Protein AF-A0A2J4XUF2-F1 (afdb_monomer_lite)

Radius of gyration: 12.06 Å; chains: 1; bounding box: 30×34×20 Å

Organism: NCBI:txid1134687

Structure (mmCIF, N/CA/C/O backbone):
data_AF-A0A2J4XUF2-F1
#
_entry.id   AF-A0A2J4XUF2-F1
#
loop_
_atom_site.group_PDB
_atom_site.id
_atom_site.type_symbol
_atom_site.label_atom_id
_atom_site.label_alt_id
_atom_site.label_comp_id
_atom_site.label_asym_id
_atom_site.label_entity_id
_atom_site.label_seq_id
_atom_site.pdbx_PDB_ins_code
_atom_site.Cartn_x
_atom_site.Cartn_y
_atom_site.Cartn_z
_atom_site.occupancy
_atom_site.B_iso_or_equiv
_atom_site.auth_seq_id
_atom_site.auth_comp_id
_atom_site.auth_asym_id
_atom_site.auth_atom_id
_atom_site.pdbx_PDB_model_num
ATOM 1 N N . MET A 1 1 ? 14.555 -25.275 -6.543 1.00 49.41 1 MET A N 1
ATOM 2 C CA . MET A 1 1 ? 13.614 -24.710 -5.554 1.00 49.41 1 MET A CA 1
ATOM 3 C C . MET A 1 1 ? 13.953 -23.243 -5.377 1.00 49.41 1 MET A C 1
ATOM 5 O O . MET A 1 1 ? 14.944 -22.925 -4.733 1.00 49.41 1 MET A O 1
ATOM 9 N N . THR A 1 2 ? 13.230 -22.350 -6.043 1.00 58.41 2 THR A N 1
ATOM 10 C CA . THR A 1 2 ? 13.474 -20.908 -5.939 1.00 58.41 2 THR A CA 1
ATOM 11 C C . THR A 1 2 ? 13.058 -20.467 -4.538 1.00 58.41 2 THR A C 1
ATOM 13 O O . THR A 1 2 ? 11.896 -20.602 -4.173 1.00 58.41 2 THR A O 1
ATOM 16 N N . GLN A 1 3 ? 14.015 -20.023 -3.722 1.00 65.19 3 GLN A N 1
ATOM 17 C CA . GLN A 1 3 ? 13.743 -19.500 -2.381 1.00 65.19 3 GLN A CA 1
ATOM 18 C C . GLN A 1 3 ? 12.768 -18.322 -2.514 1.00 65.19 3 GLN A C 1
ATOM 20 O O . GLN A 1 3 ? 13.115 -17.308 -3.128 1.00 65.19 3 GLN A O 1
ATOM 25 N N . ALA A 1 4 ? 11.548 -18.469 -1.991 1.00 69.62 4 ALA A N 1
ATOM 26 C CA . ALA A 1 4 ? 10.546 -17.414 -2.033 1.00 69.62 4 ALA A CA 1
ATOM 27 C C . 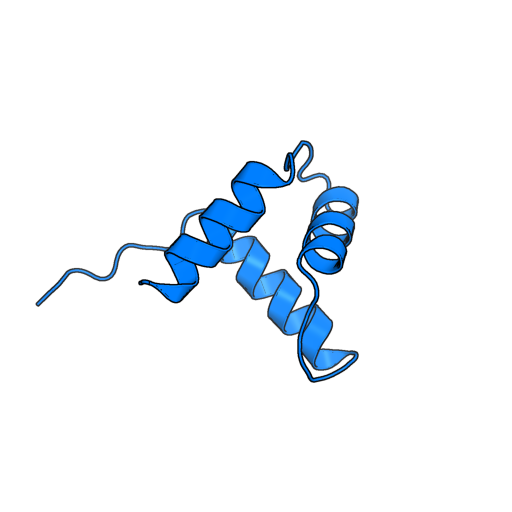ALA A 1 4 ? 11.077 -16.224 -1.227 1.00 69.62 4 ALA A C 1
ATOM 29 O O . ALA A 1 4 ? 11.253 -16.294 -0.006 1.00 69.62 4 ALA A O 1
ATOM 30 N N . ARG A 1 5 ? 11.400 -15.127 -1.919 1.00 75.44 5 ARG A N 1
ATOM 31 C CA . ARG A 1 5 ? 11.891 -13.920 -1.253 1.00 75.44 5 ARG A CA 1
ATOM 32 C C . ARG A 1 5 ? 10.816 -13.420 -0.296 1.00 75.44 5 ARG A C 1
ATOM 34 O O . ARG A 1 5 ? 9.654 -13.276 -0.667 1.00 75.44 5 ARG A O 1
ATOM 41 N N . ARG A 1 6 ? 11.216 -13.131 0.943 1.00 84.12 6 ARG A N 1
ATOM 42 C CA . ARG A 1 6 ? 10.315 -12.515 1.921 1.00 84.12 6 ARG A CA 1
ATOM 43 C C . ARG A 1 6 ? 9.843 -11.153 1.389 1.00 84.12 6 ARG A C 1
ATOM 45 O O . ARG A 1 6 ? 10.690 -10.393 0.911 1.00 84.12 6 ARG A O 1
ATOM 52 N N . PRO A 1 7 ? 8.543 -10.820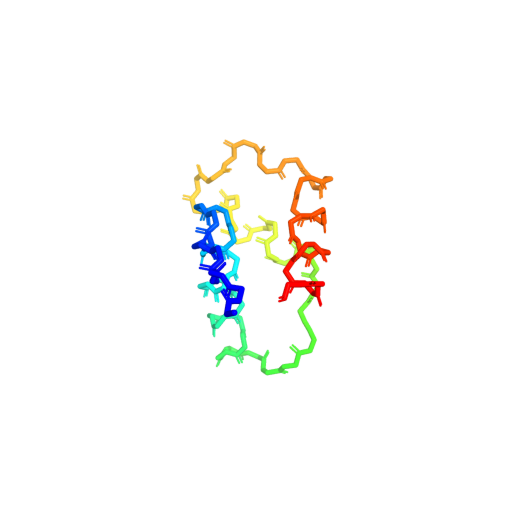 1.508 1.00 86.62 7 PRO A N 1
ATOM 53 C CA . PRO A 1 7 ? 8.038 -9.514 1.108 1.00 86.62 7 PRO A CA 1
ATOM 54 C C . PRO A 1 7 ? 8.761 -8.392 1.852 1.00 86.62 7 PRO A C 1
ATOM 56 O O . PRO A 1 7 ? 9.011 -8.500 3.059 1.00 86.62 7 PRO A O 1
ATOM 59 N N . SER A 1 8 ? 9.068 -7.303 1.149 1.00 86.38 8 SER A N 1
ATOM 60 C CA . SER A 1 8 ? 9.610 -6.095 1.775 1.00 86.38 8 SER A CA 1
ATOM 61 C C . SER A 1 8 ? 8.598 -5.481 2.760 1.00 86.38 8 SER A C 1
ATOM 63 O O . SER A 1 8 ? 7.398 -5.769 2.670 1.00 86.38 8 SER A O 1
ATOM 65 N N . PRO A 1 9 ? 9.031 -4.600 3.684 1.00 87.19 9 PRO A N 1
ATOM 66 C CA . PRO A 1 9 ? 8.116 -3.924 4.606 1.00 87.19 9 PRO A CA 1
ATOM 67 C C . PRO A 1 9 ? 6.944 -3.229 3.897 1.00 87.19 9 PRO A C 1
ATOM 69 O O . PRO A 1 9 ? 5.799 -3.376 4.320 1.00 87.19 9 PRO A O 1
ATOM 72 N N . LEU A 1 10 ? 7.207 -2.562 2.767 1.00 86.38 10 LEU A N 1
ATOM 73 C CA . LEU A 1 10 ? 6.170 -1.928 1.951 1.00 86.38 10 LEU A CA 1
ATOM 74 C C . LEU A 1 10 ? 5.214 -2.961 1.341 1.00 86.38 10 LEU A C 1
ATOM 76 O O . LEU A 1 10 ? 4.006 -2.800 1.447 1.00 86.38 10 LEU A O 1
ATOM 80 N N . GLN A 1 11 ? 5.728 -4.049 0.760 1.00 88.00 11 GLN A N 1
ATOM 81 C CA . GLN A 1 11 ? 4.885 -5.098 0.170 1.00 88.00 11 GLN A CA 1
ATOM 82 C C . GLN A 1 11 ? 3.966 -5.741 1.214 1.00 88.00 11 GLN A C 1
ATOM 84 O O . GLN A 1 11 ? 2.787 -5.960 0.949 1.00 88.00 11 GLN A O 1
ATOM 89 N N . ARG A 1 12 ? 4.472 -5.984 2.429 1.00 89.75 12 ARG A N 1
ATOM 90 C CA . ARG A 1 12 ? 3.654 -6.504 3.532 1.00 89.75 12 ARG A CA 1
ATOM 91 C C . ARG A 1 12 ? 2.522 -5.541 3.895 1.00 89.75 12 ARG A C 1
ATOM 93 O O . ARG A 1 12 ? 1.397 -5.984 4.094 1.00 89.75 12 ARG A O 1
ATOM 100 N N . ARG A 1 13 ? 2.798 -4.238 3.963 1.00 89.75 13 ARG A N 1
ATOM 101 C CA . ARG A 1 13 ? 1.767 -3.231 4.254 1.00 89.75 13 ARG A CA 1
ATOM 102 C C . ARG A 1 13 ? 0.748 -3.096 3.132 1.00 89.75 13 ARG A C 1
ATOM 104 O O . ARG A 1 13 ? -0.437 -3.001 3.422 1.00 89.75 13 ARG A O 1
ATOM 111 N N . VAL A 1 14 ? 1.177 -3.180 1.873 1.00 90.25 14 VAL A N 1
ATOM 112 C CA . VAL A 1 14 ? 0.264 -3.226 0.721 1.00 90.25 14 VAL A CA 1
ATOM 113 C C . VAL A 1 14 ? -0.704 -4.402 0.841 1.00 90.25 14 VAL A C 1
ATOM 115 O O . VAL A 1 14 ? -1.901 -4.202 0.676 1.00 90.25 14 VAL A O 1
ATOM 118 N N . LEU A 1 15 ? -0.227 -5.598 1.203 1.00 92.38 15 LEU A N 1
ATOM 119 C CA . LEU A 1 15 ? -1.099 -6.759 1.424 1.00 92.38 15 LEU A CA 1
ATOM 120 C C . LEU A 1 15 ? -2.115 -6.526 2.553 1.00 92.38 15 LEU A C 1
ATOM 122 O O . LEU A 1 15 ? -3.285 -6.869 2.401 1.00 92.38 15 LEU A O 1
ATOM 126 N N . ILE A 1 16 ? -1.692 -5.909 3.661 1.00 92.62 16 ILE A N 1
ATOM 127 C CA . ILE A 1 16 ? -2.586 -5.563 4.780 1.00 92.62 16 ILE A CA 1
ATOM 128 C C . ILE A 1 16 ? -3.668 -4.574 4.325 1.00 92.62 16 ILE A C 1
ATOM 130 O O . ILE A 1 16 ? -4.849 -4.783 4.597 1.00 92.62 16 ILE A O 1
ATOM 134 N N . VAL A 1 17 ? -3.280 -3.514 3.610 1.00 92.44 17 VAL A N 1
ATOM 135 C CA . VAL A 1 17 ? -4.214 -2.500 3.101 1.00 92.44 17 VAL A CA 1
ATOM 136 C C . VAL A 1 17 ? -5.186 -3.101 2.089 1.00 92.44 17 VAL A C 1
ATOM 138 O O . VAL A 1 17 ? -6.379 -2.829 2.178 1.00 92.44 17 VAL A O 1
ATOM 141 N N . LEU A 1 18 ? -4.714 -3.951 1.173 1.00 93.50 18 LEU A N 1
ATOM 142 C CA . LEU A 1 18 ? -5.574 -4.646 0.212 1.00 93.50 18 LEU A CA 1
ATOM 143 C C . LEU A 1 18 ? -6.621 -5.512 0.916 1.00 93.50 18 LEU A C 1
ATOM 145 O O . LEU A 1 18 ? -7.797 -5.394 0.595 1.00 93.50 18 LEU A O 1
ATOM 149 N N . GLY A 1 19 ? -6.225 -6.304 1.917 1.00 94.19 19 GLY A N 1
ATOM 150 C CA . GLY A 1 19 ? -7.176 -7.101 2.699 1.00 94.19 19 GLY A CA 1
ATOM 151 C C . GLY A 1 19 ? -8.204 -6.241 3.441 1.00 94.19 19 GLY A C 1
ATOM 152 O O . GLY A 1 19 ? -9.388 -6.568 3.472 1.00 94.19 19 GLY A O 1
ATOM 153 N N . ALA A 1 20 ? -7.781 -5.101 3.995 1.00 93.62 20 ALA A N 1
ATOM 154 C CA . ALA A 1 20 ? -8.685 -4.176 4.676 1.00 93.62 20 ALA A CA 1
ATOM 155 C C . ALA A 1 20 ? -9.667 -3.472 3.720 1.00 93.62 20 ALA A C 1
ATOM 157 O O . ALA A 1 20 ? -10.803 -3.191 4.105 1.00 93.62 20 ALA A O 1
ATOM 158 N N . LEU A 1 21 ? -9.233 -3.154 2.498 1.00 93.31 21 LEU A N 1
ATOM 159 C CA . LEU A 1 21 ? -10.077 -2.535 1.475 1.00 93.31 21 LEU A CA 1
ATOM 160 C C . LEU A 1 21 ? -11.066 -3.543 0.885 1.00 93.31 21 LEU A C 1
ATOM 162 O O . LEU A 1 21 ? -12.254 -3.231 0.809 1.00 93.31 21 LEU A O 1
ATOM 166 N N . ASP A 1 22 ? -10.605 -4.752 0.564 1.00 93.31 22 ASP A N 1
ATOM 167 C CA . ASP A 1 22 ? -11.438 -5.835 0.034 1.00 93.31 22 ASP A CA 1
ATOM 168 C C . ASP A 1 22 ? -12.560 -6.220 1.011 1.00 93.31 22 ASP A C 1
ATOM 170 O O . ASP A 1 22 ? -13.721 -6.324 0.621 1.00 93.31 22 ASP A O 1
ATOM 174 N N . ALA A 1 23 ? -12.257 -6.281 2.314 1.00 94.56 23 ALA A N 1
ATOM 175 C CA . ALA A 1 23 ? -13.256 -6.542 3.351 1.00 94.56 23 ALA A CA 1
ATOM 176 C C . ALA A 1 23 ? -14.363 -5.471 3.435 1.00 94.56 23 ALA A C 1
ATOM 178 O O . ALA A 1 23 ? -15.481 -5.771 3.851 1.00 94.56 23 ALA A O 1
ATOM 179 N N . LYS A 1 24 ? -14.070 -4.213 3.072 1.00 91.50 24 LYS A N 1
ATOM 180 C CA . LYS A 1 24 ? -15.054 -3.113 3.081 1.00 91.50 24 LYS A CA 1
ATOM 181 C C . LYS A 1 24 ? -15.849 -3.040 1.784 1.00 91.50 24 LYS A C 1
ATOM 183 O O . LYS A 1 24 ? -17.041 -2.740 1.805 1.00 91.50 24 LYS A O 1
ATOM 188 N N . ARG A 1 25 ? -15.174 -3.239 0.655 1.00 91.19 25 ARG A N 1
ATOM 189 C CA . ARG A 1 25 ? -15.764 -3.219 -0.678 1.00 91.19 25 ARG A CA 1
ATOM 190 C C . ARG A 1 25 ? -14.960 -4.165 -1.569 1.00 91.19 25 ARG A C 1
ATOM 192 O O . ARG A 1 25 ? -13.918 -3.749 -2.076 1.00 91.19 25 ARG A O 1
ATOM 199 N N . PRO A 1 26 ? -15.458 -5.390 -1.793 1.00 92.81 26 PRO A N 1
ATOM 200 C CA . PRO A 1 26 ? -14.767 -6.355 -2.626 1.00 92.81 26 PRO A CA 1
ATOM 201 C C . PRO A 1 26 ? -14.624 -5.834 -4.054 1.00 92.81 26 PRO A C 1
ATOM 203 O O . PRO A 1 26 ? -15.540 -5.193 -4.586 1.00 92.81 26 PRO A O 1
ATOM 206 N N . GLY A 1 27 ? -13.492 -6.137 -4.683 1.00 91.31 27 GLY A N 1
ATOM 207 C CA . GLY A 1 27 ? -13.245 -5.824 -6.088 1.00 91.31 27 GLY A CA 1
ATOM 208 C C . GLY A 1 27 ? -11.955 -5.043 -6.345 1.00 91.31 27 GLY A C 1
ATOM 209 O O . GLY A 1 27 ? -11.116 -4.893 -5.457 1.00 91.31 27 GLY A O 1
ATOM 210 N N . PRO A 1 28 ? -11.759 -4.565 -7.587 1.00 91.31 28 PRO A N 1
ATOM 211 C CA . PRO A 1 28 ? -10.530 -3.890 -7.980 1.00 91.31 28 PRO A CA 1
ATOM 212 C C . PRO A 1 28 ? -10.251 -2.655 -7.121 1.00 91.31 28 PRO A C 1
ATOM 214 O O . PRO A 1 28 ? -11.090 -1.763 -6.997 1.00 91.31 28 PRO A O 1
ATOM 217 N N . VAL A 1 29 ? -9.039 -2.589 -6.573 1.00 92.38 29 VAL A N 1
ATOM 218 C CA . VAL A 1 29 ? -8.574 -1.466 -5.757 1.00 92.38 29 VAL A CA 1
ATOM 219 C C . VAL A 1 29 ? -7.695 -0.554 -6.603 1.00 92.38 29 VAL A C 1
ATOM 221 O O . VAL A 1 29 ? -6.699 -0.991 -7.184 1.00 92.38 29 VAL A O 1
ATOM 224 N N . ALA A 1 30 ? -8.030 0.735 -6.656 1.00 89.94 30 ALA A N 1
ATOM 225 C CA . ALA A 1 30 ? -7.175 1.714 -7.310 1.00 89.94 30 ALA A CA 1
ATOM 226 C C . ALA A 1 30 ? -5.912 1.955 -6.471 1.00 89.94 30 ALA A C 1
ATOM 228 O O . ALA A 1 30 ? -5.980 2.125 -5.255 1.00 89.94 30 ALA A O 1
ATOM 229 N N . THR A 1 31 ? -4.750 2.065 -7.120 1.00 88.38 31 THR A N 1
ATOM 230 C CA . THR A 1 31 ? -3.479 2.328 -6.421 1.00 88.38 31 THR A CA 1
ATOM 231 C C . THR A 1 31 ? -3.544 3.582 -5.541 1.00 88.38 31 THR A C 1
ATOM 233 O O . THR A 1 31 ? -2.988 3.578 -4.450 1.00 88.38 31 THR A O 1
ATOM 236 N N . ARG A 1 32 ? -4.293 4.614 -5.958 1.00 87.44 32 ARG A N 1
ATOM 237 C CA . ARG A 1 32 ? -4.493 5.856 -5.190 1.00 87.44 32 ARG A CA 1
ATOM 238 C C . ARG A 1 32 ? -5.183 5.635 -3.841 1.00 87.44 32 ARG A C 1
ATOM 240 O O . ARG A 1 32 ? -4.915 6.361 -2.889 1.00 87.44 32 ARG A O 1
ATOM 247 N N . ASP A 1 33 ? -6.064 4.644 -3.745 1.00 90.00 33 ASP A N 1
ATOM 248 C CA . ASP A 1 33 ? -6.743 4.337 -2.485 1.00 90.00 33 ASP A CA 1
ATOM 249 C C . ASP A 1 33 ? -5.772 3.671 -1.502 1.00 90.00 33 ASP A C 1
ATOM 251 O O . ASP A 1 33 ? -5.807 3.955 -0.307 1.00 90.00 33 ASP A O 1
ATOM 255 N N . ILE A 1 34 ? -4.835 2.867 -2.016 1.00 89.81 34 ILE A N 1
ATOM 256 C CA . ILE A 1 34 ? -3.733 2.298 -1.230 1.00 89.81 34 ILE A CA 1
ATOM 257 C C . ILE A 1 34 ? -2.794 3.411 -0.748 1.00 89.81 34 ILE A C 1
ATOM 259 O O . ILE A 1 34 ? -2.457 3.439 0.433 1.00 89.81 34 ILE A O 1
ATOM 263 N N . GLU A 1 35 ? -2.408 4.344 -1.631 1.00 88.69 35 GLU A N 1
ATOM 264 C CA . GLU A 1 35 ? -1.580 5.515 -1.281 1.00 88.69 35 GLU A CA 1
ATOM 265 C C . GLU A 1 35 ? -2.211 6.290 -0.121 1.00 88.69 35 GLU A C 1
ATOM 267 O O . GLU A 1 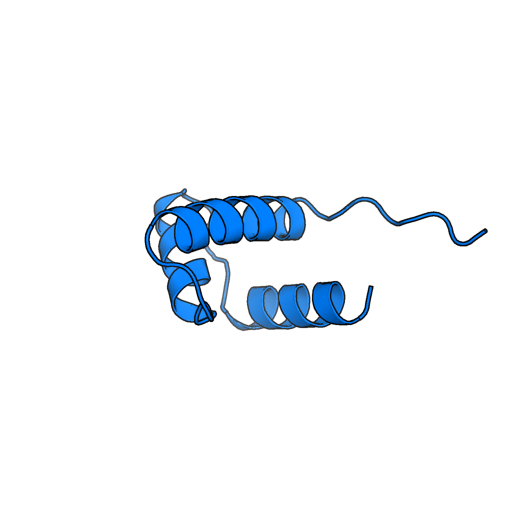35 ? -1.573 6.478 0.912 1.00 88.69 35 GLU A O 1
ATOM 272 N N . ARG A 1 36 ? -3.500 6.628 -0.239 1.00 88.38 36 ARG A N 1
ATOM 273 C CA . ARG A 1 36 ? -4.229 7.395 0.776 1.00 88.38 36 ARG A CA 1
ATOM 274 C C . ARG A 1 36 ? -4.270 6.700 2.139 1.00 88.38 36 ARG A C 1
ATOM 276 O O . ARG A 1 36 ? -4.152 7.364 3.166 1.00 88.38 36 ARG A O 1
ATOM 283 N N . VAL A 1 37 ? -4.466 5.382 2.171 1.00 89.44 37 VAL A N 1
ATOM 284 C CA . VAL A 1 37 ? -4.508 4.625 3.435 1.00 89.44 37 VAL A CA 1
ATOM 285 C C . VAL A 1 37 ? -3.118 4.532 4.068 1.00 89.44 37 VAL A C 1
ATOM 287 O O . VAL A 1 37 ? -2.991 4.692 5.280 1.00 89.44 37 VAL A O 1
ATOM 290 N N . LEU A 1 38 ? -2.068 4.316 3.271 1.00 87.69 38 LEU A N 1
ATOM 291 C CA . LEU A 1 38 ? -0.689 4.284 3.770 1.00 87.69 38 LEU A CA 1
ATOM 292 C C . LEU A 1 38 ? -0.242 5.654 4.303 1.00 87.69 38 LEU A C 1
ATOM 294 O O . LEU A 1 38 ? 0.385 5.725 5.359 1.00 87.69 38 LEU A O 1
ATOM 298 N N . GLU A 1 39 ? -0.614 6.742 3.627 1.00 86.31 39 GLU A N 1
ATOM 299 C CA . GLU A 1 39 ? -0.369 8.112 4.095 1.00 86.31 39 GLU A CA 1
ATOM 300 C C . GLU A 1 39 ? -1.030 8.375 5.453 1.00 86.31 39 GLU A C 1
ATOM 302 O O . GLU A 1 39 ? -0.386 8.901 6.360 1.00 86.31 39 GLU A O 1
ATOM 307 N N . GLN A 1 40 ? -2.285 7.947 5.634 1.00 84.44 40 GLN A N 1
ATOM 308 C CA . GLN A 1 40 ? -2.984 8.044 6.922 1.00 84.44 40 GLN A CA 1
ATOM 309 C C . GLN A 1 40 ? -2.313 7.223 8.028 1.00 84.44 40 GLN A C 1
ATOM 311 O O . GLN A 1 40 ? -2.369 7.606 9.194 1.00 84.44 40 GLN A O 1
ATOM 316 N N . GLY A 1 41 ? -1.669 6.110 7.673 1.00 80.75 41 GLY A N 1
ATOM 317 C CA . GLY A 1 41 ? -0.901 5.276 8.597 1.00 80.75 41 GLY A CA 1
ATOM 318 C C . GLY A 1 41 ? 0.456 5.856 9.010 1.00 80.75 41 GLY A C 1
ATOM 319 O O . GLY A 1 41 ? 1.160 5.216 9.787 1.00 80.75 41 GLY A O 1
ATOM 320 N N . GLY A 1 42 ? 0.836 7.040 8.510 1.00 77.81 42 GLY A N 1
ATOM 321 C CA . GLY A 1 42 ? 2.120 7.675 8.814 1.00 77.81 42 GLY A CA 1
ATOM 322 C C . GLY A 1 42 ? 3.292 7.162 7.973 1.00 77.81 42 GLY A C 1
ATOM 323 O O . GLY A 1 42 ? 4.440 7.464 8.287 1.00 77.81 42 GLY A O 1
ATOM 324 N N . ASP A 1 43 ? 3.034 6.430 6.885 1.00 71.56 43 ASP A N 1
ATOM 325 C CA . ASP A 1 43 ? 4.083 5.853 6.032 1.00 71.56 43 ASP A CA 1
ATOM 326 C C . ASP A 1 43 ? 4.635 6.808 4.964 1.00 71.56 43 ASP A C 1
ATOM 328 O O . ASP A 1 43 ? 5.191 6.383 3.950 1.00 71.56 43 ASP A O 1
ATOM 332 N N . ALA A 1 44 ? 4.504 8.116 5.175 1.00 66.44 44 ALA A N 1
ATOM 333 C CA . ALA A 1 44 ? 4.967 9.121 4.230 1.00 66.44 44 ALA A CA 1
ATOM 334 C C . ALA A 1 44 ? 6.516 9.225 4.167 1.00 66.44 44 ALA A C 1
ATOM 336 O O . ALA A 1 44 ? 7.182 9.088 5.194 1.00 66.44 44 ALA A O 1
ATOM 337 N N . PRO A 1 45 ? 7.109 9.525 2.987 1.00 61.25 45 PRO A N 1
ATOM 338 C CA . PRO A 1 45 ? 6.444 9.794 1.719 1.00 61.25 45 PRO A CA 1
ATOM 339 C C . PRO A 1 45 ? 6.508 8.561 0.802 1.00 61.25 45 PRO A C 1
ATOM 341 O O . PRO A 1 45 ? 7.515 8.319 0.127 1.00 61.25 45 PRO A O 1
ATOM 344 N N . VAL A 1 46 ? 5.419 7.786 0.711 1.00 64.94 46 VAL A N 1
ATOM 345 C CA . VAL A 1 46 ? 5.244 6.846 -0.407 1.00 64.94 46 VAL A CA 1
ATOM 346 C C . VAL A 1 46 ? 4.947 7.674 -1.659 1.00 64.94 46 VAL A C 1
ATOM 348 O O . VAL A 1 46 ? 3.811 7.774 -2.103 1.00 64.94 46 VAL A O 1
ATOM 351 N N . TYR A 1 47 ? 5.969 8.307 -2.239 1.00 62.38 47 TYR A N 1
ATOM 352 C CA . TYR A 1 47 ? 5.834 8.916 -3.558 1.00 62.38 47 TYR A CA 1
ATOM 353 C C . TYR A 1 47 ? 5.345 7.825 -4.523 1.00 62.38 47 TYR A C 1
ATOM 355 O O . TYR A 1 47 ? 5.990 6.780 -4.674 1.00 62.38 47 TYR A O 1
ATOM 363 N N . GLY A 1 48 ? 4.203 8.065 -5.172 1.00 65.38 48 GLY A N 1
ATOM 364 C CA . GLY A 1 48 ? 3.468 7.086 -5.979 1.00 65.38 48 GLY A CA 1
ATOM 365 C C . GLY A 1 48 ? 4.253 6.233 -6.999 1.00 65.38 48 GLY A C 1
ATOM 366 O O . GLY A 1 48 ? 3.811 5.115 -7.288 1.00 65.38 48 GLY A O 1
ATOM 367 N N . PRO A 1 49 ? 5.426 6.636 -7.539 1.00 68.81 49 PRO A N 1
ATOM 368 C CA . PRO A 1 49 ? 6.249 5.742 -8.361 1.00 68.81 49 PRO A CA 1
ATOM 369 C C . PRO A 1 49 ? 6.718 4.473 -7.629 1.00 68.81 49 PRO A C 1
ATOM 371 O O . PRO A 1 49 ? 6.723 3.391 -8.219 1.00 68.81 49 PRO A O 1
ATOM 374 N N . ASN A 1 50 ? 7.058 4.570 -6.338 1.00 79.81 50 ASN A N 1
ATOM 375 C CA . ASN A 1 50 ? 7.577 3.437 -5.564 1.00 79.8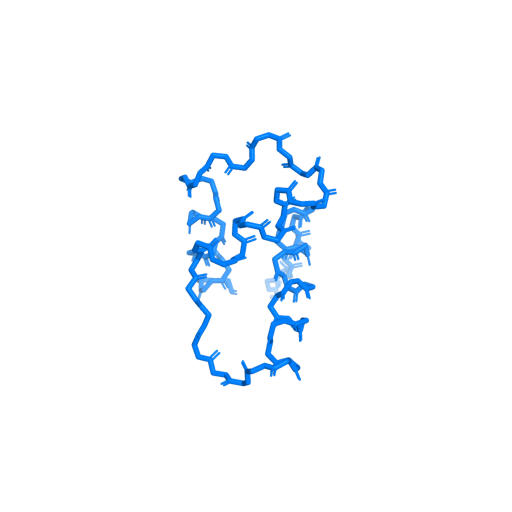1 50 ASN A CA 1
ATOM 376 C C . ASN A 1 50 ? 6.495 2.403 -5.260 1.00 79.81 50 ASN A C 1
ATOM 378 O O . ASN A 1 50 ? 6.765 1.200 -5.304 1.00 79.81 50 ASN A O 1
ATOM 382 N N . LEU A 1 51 ? 5.270 2.862 -4.991 1.00 86.50 51 LEU A N 1
ATOM 383 C CA . LEU A 1 51 ? 4.147 1.965 -4.760 1.00 86.50 51 LEU A CA 1
ATOM 384 C C . LEU A 1 51 ? 3.773 1.224 -6.037 1.00 86.50 51 LEU A C 1
ATOM 386 O O . LEU A 1 51 ? 3.713 -0.001 -6.016 1.00 86.50 51 LEU A O 1
ATOM 390 N N . ARG A 1 52 ? 3.617 1.935 -7.163 1.00 87.69 52 ARG A N 1
ATOM 391 C CA . ARG A 1 52 ? 3.349 1.299 -8.462 1.00 87.69 52 ARG A CA 1
ATOM 392 C C . ARG A 1 52 ? 4.423 0.280 -8.829 1.00 87.69 52 ARG A C 1
ATOM 394 O O . ARG A 1 52 ? 4.088 -0.843 -9.193 1.00 87.69 52 ARG A O 1
ATOM 401 N N . ALA A 1 53 ? 5.702 0.628 -8.684 1.00 87.31 53 ALA A N 1
ATOM 402 C CA . ALA A 1 53 ? 6.798 -0.309 -8.925 1.00 87.31 53 ALA A CA 1
ATOM 403 C C . ALA A 1 53 ? 6.762 -1.510 -7.962 1.00 87.31 53 ALA A C 1
ATOM 405 O O . ALA A 1 53 ? 7.059 -2.636 -8.357 1.00 87.31 53 ALA A O 1
ATOM 406 N N . SER A 1 54 ? 6.379 -1.296 -6.699 1.00 88.69 54 SER A N 1
ATOM 407 C CA . SER A 1 54 ? 6.197 -2.375 -5.728 1.00 88.69 54 SER A CA 1
ATOM 408 C C . SER A 1 54 ? 5.049 -3.306 -6.117 1.00 88.69 54 SER A C 1
ATOM 410 O O . SER A 1 54 ? 5.255 -4.517 -6.107 1.00 88.69 54 SER A O 1
ATOM 412 N N . CYS A 1 55 ? 3.894 -2.764 -6.517 1.00 89.56 55 CYS A N 1
ATOM 413 C CA . CYS A 1 55 ? 2.757 -3.533 -7.023 1.00 89.56 55 CYS A CA 1
ATOM 414 C C . CYS A 1 55 ? 3.153 -4.353 -8.257 1.00 89.56 55 CYS A C 1
ATOM 416 O O . CYS A 1 55 ? 2.946 -5.559 -8.264 1.00 89.56 55 CYS A O 1
ATOM 418 N N . ARG A 1 56 ? 3.841 -3.753 -9.238 1.00 88.88 56 ARG A N 1
ATOM 419 C CA . ARG A 1 56 ? 4.340 -4.477 -10.423 1.00 88.88 56 ARG A CA 1
ATOM 420 C C . ARG A 1 56 ? 5.282 -5.628 -10.076 1.00 88.88 56 ARG A C 1
ATOM 422 O O . ARG A 1 56 ? 5.189 -6.696 -10.666 1.00 88.88 56 ARG A O 1
ATOM 429 N N . ARG A 1 57 ? 6.182 -5.438 -9.105 1.00 87.75 57 ARG A N 1
ATOM 430 C CA . ARG A 1 57 ? 7.055 -6.524 -8.626 1.00 87.75 57 ARG A CA 1
ATOM 431 C C . ARG A 1 57 ? 6.282 -7.626 -7.913 1.00 87.75 57 ARG A C 1
ATOM 433 O O . ARG A 1 57 ? 6.710 -8.765 -7.979 1.00 87.75 57 ARG A O 1
ATOM 440 N N . MET A 1 58 ? 5.203 -7.285 -7.211 1.00 88.50 58 MET A N 1
ATOM 441 C CA . MET A 1 58 ? 4.332 -8.269 -6.564 1.00 88.50 58 MET A CA 1
ATOM 442 C C . MET A 1 58 ? 3.493 -9.046 -7.584 1.00 88.50 58 MET A C 1
ATOM 444 O O . MET A 1 58 ? 3.269 -10.226 -7.374 1.00 88.50 58 MET A O 1
ATOM 448 N N . GLU A 1 59 ? 3.068 -8.416 -8.682 1.00 87.50 59 GLU A N 1
ATOM 449 C CA . GLU A 1 59 ? 2.366 -9.085 -9.792 1.00 87.50 59 GLU A CA 1
ATOM 450 C C . GLU A 1 59 ? 3.257 -10.091 -10.543 1.00 87.50 59 GLU A C 1
ATOM 452 O O . GLU A 1 59 ? 2.748 -11.052 -11.109 1.00 87.50 59 GLU A O 1
ATOM 457 N N . ALA A 1 60 ? 4.573 -9.860 -10.571 1.00 86.31 60 ALA A N 1
ATOM 458 C CA . ALA A 1 60 ? 5.546 -10.677 -11.303 1.00 86.31 60 ALA A CA 1
ATOM 459 C C . ALA A 1 60 ? 6.332 -11.676 -10.425 1.00 86.31 60 ALA A C 1
ATOM 461 O O . ALA A 1 60 ? 7.255 -12.318 -10.931 1.00 86.31 60 ALA A O 1
ATOM 462 N N . ALA A 1 61 ? 6.034 -11.742 -9.123 1.00 74.44 61 ALA A N 1
ATOM 463 C CA . ALA A 1 61 ? 6.689 -12.620 -8.147 1.00 74.44 61 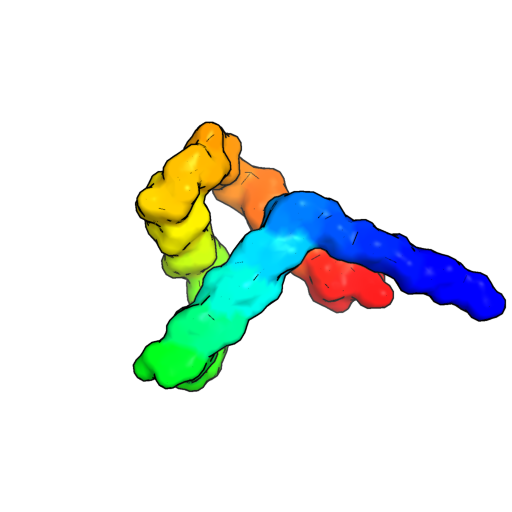ALA A CA 1
ATOM 464 C C . ALA A 1 61 ? 5.963 -13.963 -8.019 1.00 74.44 61 ALA A C 1
ATOM 466 O O . ALA A 1 61 ? 6.678 -14.967 -7.799 1.00 74.44 61 ALA A O 1
#

Sequence (61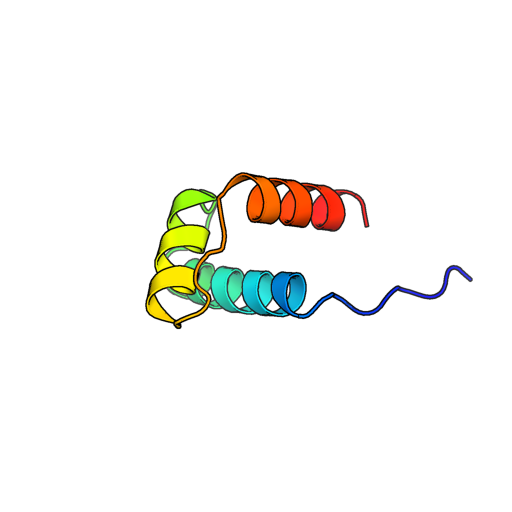 aa):
MTQARRPSPLQRRVLIVLGALDAKRPGPVATRDIERVLEQGGDAPVYGPNLRASCRRMEAA

Foldseek 3Di:
DPDDDDQDPLLVLLVVQLVVVCVVPNDDDDLVSSCVVCVVVVVPPPPPVNSVVSVVVVVVD

Secondary structure (DSSP, 8-state):
----PPPPHHHHHHHHHHHHHHHHS-SPPPHHHHHHHHHHTT-----HHHHHHHHHHHHT-

pLDDT: mean 83.93, std 10.49, range [49.41, 94.56]